Protein AF-A0AAE1QTS0-F1 (afdb_monomer)

Mean predicted aligned error: 7.07 Å

Radius of gyration: 14.18 Å; Cα contacts (8 Å, |Δi|>4): 225; chains: 1; bounding box: 48×28×29 Å

pLDDT: mean 82.12, std 15.07, range [32.97, 96.94]

Nearest PDB structures (foldseek):
  4pki-assembly1_G  TM=5.146E-01  e=2.906E-01  Homo sapiens
  7v6b-assembly1_A  TM=3.923E-01  e=9.656E-01  Drosophila melanogaster
  2fdc-assembly1_A  TM=3.275E-01  e=5.133E-01  [Bacillus] caldotenax
  7tjh-assembly1_B  TM=3.007E-01  e=1.817E+00  Saccharomyces cerevisiae
  6rqc-assembly1_B  TM=2.887E-01  e=4.993E+00  Saccharomyces cerevisiae S288C

InterPro domains:
  IPR032675 Leucine-rich repeat domain superfamily [G3DSA:3.80.10.10] (1-119)

Structure (mmCIF, N/CA/C/O backbone):
data_AF-A0AAE1QTS0-F1
#
_entry.id   AF-A0AAE1QTS0-F1
#
loop_
_atom_site.group_PDB
_atom_site.id
_atom_site.type_symbol
_atom_site.label_atom_id
_atom_site.label_alt_id
_atom_site.label_comp_id
_atom_site.label_asym_id
_atom_site.label_entity_id
_atom_site.label_seq_id
_a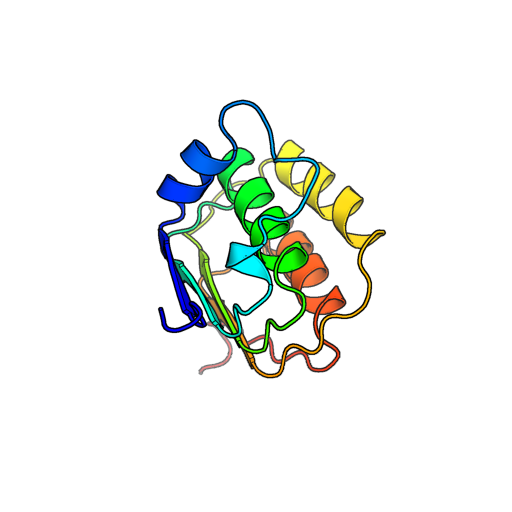tom_site.pdbx_PDB_ins_code
_atom_site.Cartn_x
_atom_site.Cartn_y
_atom_site.Cartn_z
_atom_site.occupancy
_atom_site.B_iso_or_equiv
_atom_site.auth_seq_id
_atom_site.auth_comp_id
_atom_site.auth_asym_id
_atom_site.auth_atom_id
_atom_site.pdbx_PDB_model_num
ATOM 1 N N . MET A 1 1 ? -25.549 -7.186 10.958 1.00 57.62 1 MET A N 1
ATOM 2 C CA . MET A 1 1 ? -24.390 -7.671 10.177 1.00 57.62 1 MET A CA 1
ATOM 3 C C . MET A 1 1 ? -23.122 -7.240 10.897 1.00 57.62 1 MET A C 1
ATOM 5 O O . MET A 1 1 ? -23.091 -6.092 11.332 1.00 57.62 1 MET A O 1
ATOM 9 N N . PRO A 1 2 ? -22.129 -8.119 11.101 1.00 68.81 2 PRO A N 1
ATOM 10 C CA . PRO A 1 2 ? -20.848 -7.713 11.675 1.00 68.81 2 PRO A CA 1
ATOM 11 C C . PRO A 1 2 ? -20.147 -6.710 10.746 1.00 68.81 2 PRO A C 1
ATOM 13 O O . PRO A 1 2 ? -20.243 -6.824 9.526 1.00 68.81 2 PRO A O 1
ATOM 16 N N . ALA A 1 3 ? -19.475 -5.712 11.322 1.00 81.69 3 ALA A N 1
ATOM 17 C CA . ALA A 1 3 ? -18.690 -4.755 10.548 1.00 81.69 3 ALA A CA 1
ATOM 18 C C . ALA A 1 3 ? -17.435 -5.440 9.987 1.00 81.69 3 ALA A C 1
ATOM 20 O O . ALA A 1 3 ? -16.733 -6.134 10.729 1.00 81.69 3 ALA A O 1
ATOM 21 N N . LEU A 1 4 ? -17.151 -5.226 8.700 1.00 88.38 4 LEU A N 1
ATOM 22 C CA . LEU A 1 4 ? -15.916 -5.679 8.063 1.00 88.38 4 LEU A CA 1
ATOM 23 C C . LEU A 1 4 ? -14.718 -4.985 8.730 1.00 88.38 4 LEU A C 1
ATOM 25 O O . LEU A 1 4 ? -14.736 -3.769 8.921 1.00 88.38 4 LEU A O 1
ATOM 29 N N . GLN A 1 5 ? -13.709 -5.764 9.124 1.00 93.88 5 GLN A N 1
ATOM 30 C CA . GLN A 1 5 ? -12.520 -5.266 9.836 1.00 93.88 5 GLN A CA 1
ATOM 31 C C . GLN A 1 5 ? -11.201 -5.606 9.139 1.00 93.88 5 GLN A C 1
ATOM 33 O O . GLN A 1 5 ? -10.195 -4.960 9.426 1.00 93.88 5 GLN A O 1
ATOM 38 N N . ALA A 1 6 ? -11.200 -6.590 8.246 1.00 95.00 6 ALA A N 1
ATOM 39 C CA . ALA A 1 6 ? -10.035 -6.998 7.479 1.00 95.00 6 ALA A CA 1
ATOM 40 C C . ALA A 1 6 ? -10.399 -7.006 5.996 1.00 95.00 6 ALA A C 1
ATOM 42 O O . ALA A 1 6 ? -11.519 -7.387 5.643 1.00 95.00 6 ALA A O 1
ATOM 43 N N . LEU A 1 7 ? -9.470 -6.551 5.163 1.00 94.50 7 LEU A N 1
ATOM 44 C CA . LEU A 1 7 ? -9.603 -6.540 3.718 1.00 94.50 7 LEU A CA 1
ATOM 45 C C . LEU A 1 7 ? -8.330 -7.123 3.106 1.00 94.50 7 LEU A C 1
ATOM 47 O O . LEU A 1 7 ? -7.252 -6.564 3.288 1.00 94.50 7 LEU A O 1
ATOM 51 N N . ASP A 1 8 ? -8.487 -8.227 2.384 1.00 95.69 8 ASP A N 1
ATOM 52 C CA . ASP A 1 8 ? -7.425 -8.883 1.627 1.00 95.69 8 ASP A CA 1
ATOM 53 C C . ASP A 1 8 ? -7.724 -8.720 0.135 1.00 95.69 8 ASP A C 1
ATOM 55 O O . ASP A 1 8 ? -8.814 -9.070 -0.327 1.00 95.69 8 ASP A O 1
ATOM 59 N N . LEU A 1 9 ? -6.777 -8.161 -0.615 1.00 94.75 9 LEU A N 1
ATOM 60 C CA . LEU A 1 9 ? -6.911 -7.894 -2.044 1.00 94.75 9 LEU A CA 1
ATOM 61 C C . LEU A 1 9 ? -5.655 -8.322 -2.797 1.00 94.75 9 LEU A C 1
ATOM 63 O O . LEU A 1 9 ? -4.550 -8.281 -2.268 1.00 94.75 9 LEU A O 1
ATOM 67 N N . CYS A 1 10 ? -5.833 -8.677 -4.066 1.00 94.75 10 CYS A N 1
ATOM 68 C CA . CYS A 1 10 ? -4.731 -8.809 -5.013 1.00 94.75 10 CYS A CA 1
ATOM 69 C C . CYS A 1 10 ? -4.520 -7.473 -5.741 1.00 94.75 10 CYS A C 1
ATOM 71 O O . CYS A 1 10 ? -5.502 -6.776 -6.007 1.00 94.75 10 CYS A O 1
ATOM 73 N N . GLY A 1 11 ? -3.278 -7.138 -6.098 1.00 90.81 11 GLY A N 1
ATOM 74 C CA . GLY A 1 11 ? -2.913 -5.930 -6.842 1.00 90.81 11 GLY A CA 1
ATOM 75 C C . GLY A 1 11 ? -3.769 -5.735 -8.086 1.00 90.81 11 GLY A C 1
ATOM 76 O O . GLY A 1 11 ? -4.427 -4.711 -8.221 1.00 90.81 11 GLY A O 1
ATOM 77 N N . SER A 1 12 ? -3.927 -6.785 -8.895 1.00 90.06 12 SER A N 1
ATOM 78 C CA . SER A 1 12 ? -4.804 -6.775 -10.079 1.00 90.06 12 SER A CA 1
ATOM 79 C C . SER A 1 12 ? -6.256 -6.340 -9.813 1.00 90.06 12 SER A C 1
ATOM 81 O O . SER A 1 12 ? -6.909 -5.824 -10.711 1.00 90.06 12 SER A O 1
ATOM 83 N N . VAL A 1 13 ? -6.786 -6.501 -8.592 1.00 91.94 13 VAL A N 1
ATOM 84 C CA . VAL A 1 13 ? -8.134 -6.017 -8.230 1.00 91.94 13 VAL A CA 1
ATOM 85 C C . VAL A 1 13 ? -8.164 -4.493 -8.108 1.00 91.94 13 VAL A C 1
ATOM 87 O O . VAL A 1 13 ? -9.184 -3.874 -8.405 1.00 91.94 13 VAL A O 1
ATOM 90 N N . LEU A 1 14 ? -7.056 -3.878 -7.691 1.00 90.25 14 LEU A N 1
ATOM 91 C CA . LEU A 1 14 ? -6.939 -2.430 -7.527 1.00 90.25 14 LEU A CA 1
ATOM 92 C C . LEU A 1 14 ? -7.097 -1.692 -8.856 1.00 90.25 14 LEU A C 1
ATOM 94 O O . LEU A 1 14 ? -7.729 -0.640 -8.871 1.00 90.25 14 LEU A O 1
ATOM 98 N N . GLU A 1 15 ? -6.609 -2.271 -9.955 1.00 86.31 15 GLU A N 1
ATOM 99 C CA . GLU A 1 15 ? -6.811 -1.741 -11.307 1.00 86.31 15 GLU A CA 1
ATOM 100 C C . GLU A 1 15 ? -8.307 -1.566 -11.609 1.00 86.31 15 GLU A C 1
ATOM 102 O O . GLU A 1 15 ? -8.755 -0.489 -11.997 1.00 86.31 15 GLU A O 1
ATOM 107 N N . TYR A 1 16 ? -9.121 -2.588 -11.328 1.00 84.25 16 TYR A N 1
ATOM 108 C CA . TYR A 1 16 ? -10.570 -2.519 -11.535 1.00 84.25 16 TYR A CA 1
ATOM 109 C C . TYR A 1 16 ? -11.274 -1.559 -10.573 1.00 84.25 16 TYR A C 1
ATOM 111 O O . TYR A 1 16 ? -12.296 -0.979 -10.933 1.00 84.25 16 TYR A O 1
ATOM 119 N N . LEU A 1 17 ? -10.757 -1.383 -9.353 1.00 81.38 17 LEU A N 1
ATOM 120 C CA . LEU A 1 17 ? -11.322 -0.433 -8.387 1.00 81.38 17 LEU A CA 1
ATOM 121 C C . LEU A 1 17 ? -11.107 1.021 -8.808 1.00 81.38 17 LEU A C 1
ATOM 123 O O . LEU A 1 17 ? -11.892 1.885 -8.419 1.00 81.38 17 LEU A O 1
ATOM 127 N N . THR A 1 18 ? -10.050 1.293 -9.572 1.00 80.50 18 THR A N 1
ATOM 128 C CA . THR A 1 18 ? -9.721 2.633 -10.061 1.00 80.50 18 THR A CA 1
ATOM 129 C C . THR A 1 18 ? -10.148 2.868 -11.508 1.00 80.50 18 THR A C 1
ATOM 131 O O . THR A 1 18 ? -10.087 4.008 -11.977 1.00 80.50 18 THR A O 1
ATOM 134 N N . MET A 1 19 ? -10.667 1.847 -12.203 1.00 79.56 19 MET A N 1
ATOM 135 C CA . MET A 1 19 ? -11.298 2.004 -13.514 1.00 79.56 19 MET A CA 1
ATOM 136 C C . MET A 1 19 ? -12.467 2.996 -13.444 1.00 79.56 19 MET A C 1
ATOM 138 O O . MET A 1 19 ? -13.467 2.777 -12.764 1.00 79.56 19 MET A O 1
ATOM 142 N N . GLY A 1 20 ? -12.349 4.098 -14.188 1.00 72.62 20 GLY A N 1
ATOM 143 C CA . GLY A 1 20 ? -13.315 5.204 -14.150 1.00 72.62 20 GLY A CA 1
ATOM 144 C C . GLY A 1 20 ? -13.018 6.271 -13.088 1.00 72.62 20 GLY A C 1
ATOM 145 O O . GLY A 1 20 ? -13.777 7.232 -12.969 1.00 72.62 20 GLY A O 1
ATOM 146 N N . GLY A 1 21 ? -11.896 6.146 -12.377 1.00 75.75 21 GLY A N 1
ATOM 147 C CA . GLY A 1 21 ? -11.419 7.083 -11.368 1.00 75.75 21 GLY A CA 1
ATOM 148 C C . GLY A 1 21 ? -11.699 6.629 -9.937 1.00 75.75 21 GLY A C 1
ATOM 149 O O . GLY A 1 21 ? -12.595 5.837 -9.655 1.00 75.75 21 GLY A O 1
ATOM 150 N N . VAL A 1 22 ? -10.918 7.171 -9.006 1.00 74.81 22 VAL A N 1
ATOM 151 C CA . VAL A 1 22 ? -11.080 6.923 -7.572 1.00 74.81 22 VAL A CA 1
ATOM 152 C C . VAL A 1 22 ? -12.299 7.699 -7.037 1.00 74.81 22 VAL A C 1
ATOM 154 O O . VAL A 1 22 ? -12.434 8.890 -7.337 1.00 74.81 22 VAL A O 1
ATOM 157 N N . PRO A 1 23 ? -13.182 7.090 -6.219 1.00 74.94 23 PRO A N 1
ATOM 158 C CA . PRO A 1 23 ? -14.322 7.799 -5.643 1.00 74.94 23 PRO A CA 1
ATOM 159 C C . PRO A 1 23 ? -13.896 8.997 -4.780 1.00 74.94 23 PRO A C 1
ATOM 161 O O . PRO A 1 23 ? -13.019 8.878 -3.928 1.00 74.94 23 PRO A O 1
ATOM 164 N N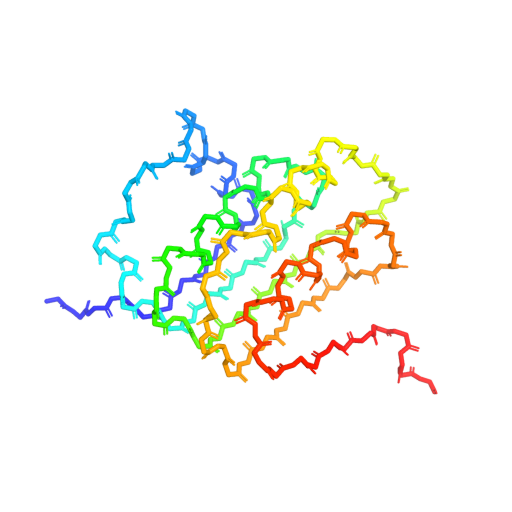 . GLN A 1 24 ? -14.578 10.141 -4.925 1.00 71.94 24 GLN A N 1
ATOM 165 C CA . GLN A 1 24 ? -14.275 11.352 -4.139 1.00 71.94 24 GLN A CA 1
ATOM 166 C C . GLN A 1 24 ? -14.601 11.230 -2.641 1.00 71.94 24 GLN A C 1
ATOM 168 O O . GLN A 1 24 ? -14.107 12.015 -1.836 1.00 71.94 24 GLN A O 1
ATOM 173 N N . SER A 1 25 ? -15.444 10.269 -2.256 1.00 71.81 25 SER A N 1
ATOM 174 C CA . SER A 1 25 ? -15.797 10.014 -0.857 1.00 71.81 25 SER A CA 1
ATOM 175 C C . SER A 1 25 ? -15.446 8.581 -0.473 1.00 71.81 25 SER A C 1
ATOM 1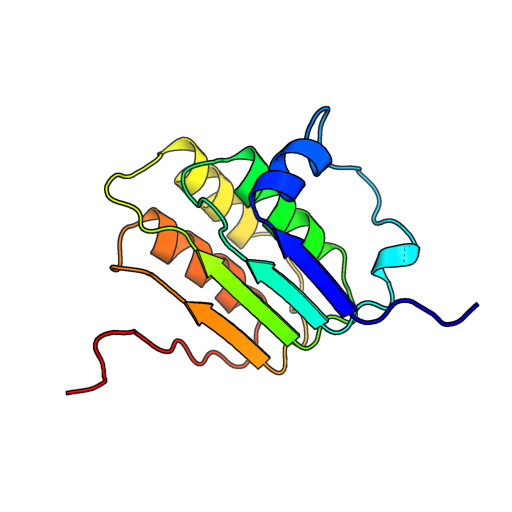77 O O . SER A 1 25 ? -15.614 7.663 -1.277 1.00 71.81 25 SER A O 1
ATOM 179 N N . SER A 1 26 ? -14.942 8.392 0.750 1.00 71.00 26 SER A N 1
ATOM 180 C CA . SER A 1 26 ? -14.633 7.060 1.280 1.00 71.00 26 SER A CA 1
ATOM 181 C C . SER A 1 26 ? -15.936 6.295 1.569 1.00 71.00 26 SER A C 1
ATOM 183 O O . SER A 1 26 ? -16.787 6.803 2.312 1.00 71.00 26 SER A O 1
ATOM 185 N N . PRO A 1 27 ? -16.124 5.083 1.011 1.00 78.12 27 PRO A N 1
ATOM 186 C CA . PRO A 1 27 ? -17.264 4.237 1.313 1.00 78.12 27 PRO A CA 1
ATOM 187 C C . PRO A 1 27 ? -17.377 3.983 2.813 1.00 78.12 27 PRO A C 1
ATOM 189 O O . PRO A 1 27 ? -16.404 3.631 3.481 1.00 78.12 27 PRO A O 1
ATOM 192 N N . THR A 1 28 ? -18.597 4.042 3.350 1.00 78.75 28 THR A N 1
ATOM 193 C CA . THR A 1 28 ? -18.849 3.777 4.777 1.00 78.75 28 THR A CA 1
ATOM 194 C C . THR A 1 28 ? -18.334 2.397 5.214 1.00 78.75 28 THR A C 1
ATOM 196 O O . THR A 1 28 ? -17.944 2.221 6.369 1.00 78.75 28 THR A O 1
ATOM 199 N N . ALA A 1 29 ? -18.259 1.436 4.286 1.00 79.88 29 ALA A N 1
ATOM 200 C CA . ALA A 1 29 ? -17.699 0.105 4.509 1.00 79.88 29 ALA A CA 1
ATOM 201 C C . ALA A 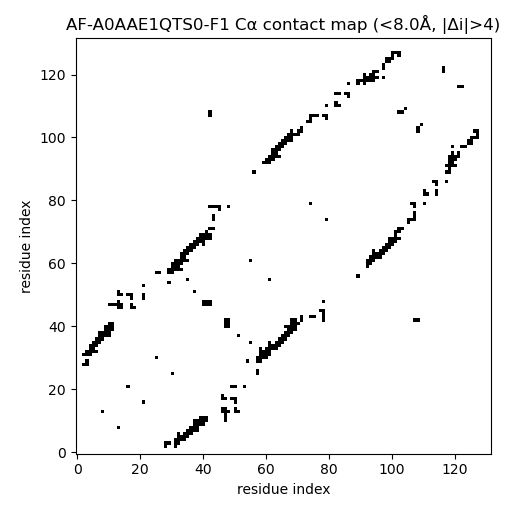1 29 ? -16.214 0.111 4.931 1.00 79.88 29 ALA A C 1
ATOM 203 O O . ALA A 1 29 ? -15.810 -0.759 5.699 1.00 79.88 29 ALA A O 1
ATOM 204 N N . LEU A 1 30 ? -15.420 1.101 4.501 1.00 87.38 30 LEU A N 1
ATOM 205 C CA . LEU A 1 30 ? -13.984 1.187 4.808 1.00 87.38 30 LEU A CA 1
ATOM 206 C C . LEU A 1 30 ? -13.694 1.770 6.203 1.00 87.38 30 LEU A C 1
ATOM 208 O O . LEU A 1 30 ? -12.613 1.587 6.759 1.00 87.38 30 LEU A O 1
ATOM 212 N N . THR A 1 31 ? -14.680 2.415 6.832 1.00 88.00 31 THR A N 1
ATOM 213 C CA . THR A 1 31 ? -14.504 3.139 8.108 1.00 88.00 31 THR A CA 1
ATOM 214 C C . THR A 1 31 ? -14.150 2.256 9.309 1.00 88.00 31 THR A C 1
ATOM 216 O O . THR A 1 31 ? -13.702 2.765 10.339 1.00 88.00 31 THR A O 1
ATOM 219 N N . ASN A 1 32 ? -14.368 0.942 9.206 1.00 91.00 32 ASN A N 1
ATOM 220 C CA . ASN A 1 32 ? -14.103 -0.026 10.272 1.00 91.00 32 ASN A CA 1
ATOM 221 C C . ASN A 1 32 ? -12.936 -0.971 9.975 1.00 91.00 32 ASN A C 1
ATOM 223 O O . ASN A 1 32 ? -12.603 -1.785 10.839 1.00 91.00 32 ASN A O 1
ATOM 227 N N . ILE A 1 33 ? -12.302 -0.837 8.807 1.00 94.00 33 ILE A N 1
ATOM 228 C CA . ILE A 1 33 ? -11.136 -1.633 8.436 1.00 94.00 33 ILE A CA 1
ATOM 229 C C . ILE A 1 33 ? -9.972 -1.289 9.364 1.00 94.00 33 ILE A C 1
ATOM 231 O O . ILE A 1 33 ? -9.618 -0.125 9.552 1.00 94.00 33 ILE A O 1
ATOM 235 N N . LYS A 1 34 ? -9.403 -2.335 9.961 1.00 94.44 34 LYS A N 1
ATOM 236 C CA . LYS A 1 34 ? -8.236 -2.297 10.846 1.00 94.44 34 LYS A CA 1
ATOM 237 C C . LYS A 1 34 ? -7.029 -2.987 10.228 1.00 94.44 34 LYS A C 1
ATOM 239 O O . LYS A 1 34 ? -5.912 -2.612 10.570 1.00 94.44 34 LYS A O 1
ATOM 244 N N . SER A 1 35 ? -7.252 -3.957 9.344 1.00 95.62 35 SER A N 1
ATOM 245 C CA . SER A 1 35 ? -6.198 -4.682 8.640 1.00 95.62 35 SER A CA 1
ATOM 246 C C . SER A 1 35 ? -6.434 -4.629 7.136 1.00 95.62 35 SER A C 1
ATOM 248 O O . SER A 1 35 ? -7.538 -4.923 6.674 1.00 95.62 35 SER A O 1
ATOM 250 N N . LEU A 1 36 ? -5.410 -4.208 6.398 1.00 95.81 36 LEU A N 1
ATOM 251 C CA . LEU A 1 36 ? -5.383 -4.185 4.942 1.00 95.81 36 LEU A CA 1
ATOM 252 C C . LEU A 1 36 ? -4.176 -4.987 4.467 1.00 95.81 36 LEU A C 1
ATOM 254 O O . LEU A 1 36 ? -3.041 -4.700 4.855 1.00 95.81 36 LEU A O 1
ATOM 258 N N . ASN A 1 37 ? -4.437 -5.958 3.605 1.00 96.94 37 ASN A N 1
ATOM 259 C CA . ASN A 1 37 ? -3.430 -6.767 2.949 1.00 96.94 37 ASN A CA 1
ATOM 260 C C . ASN A 1 37 ? -3.597 -6.656 1.434 1.00 96.94 37 ASN A C 1
ATOM 262 O O . ASN A 1 37 ? -4.697 -6.851 0.911 1.00 96.94 37 ASN A O 1
ATOM 266 N N . ILE A 1 38 ? -2.510 -6.336 0.742 1.00 96.69 38 ILE A N 1
ATOM 267 C CA . ILE A 1 38 ? -2.460 -6.259 -0.714 1.00 96.69 38 ILE A CA 1
ATOM 268 C C . ILE A 1 38 ? -1.334 -7.179 -1.187 1.00 96.69 38 ILE A C 1
ATOM 270 O O . ILE A 1 38 ? -0.163 -6.900 -0.936 1.00 96.69 38 ILE A O 1
ATOM 274 N N . SER A 1 39 ? -1.689 -8.266 -1.868 1.00 95.50 39 SER A N 1
ATOM 275 C CA . SER A 1 39 ? -0.736 -9.223 -2.439 1.00 95.50 39 SER A CA 1
ATOM 276 C C . SER A 1 39 ? -0.478 -8.954 -3.920 1.00 95.50 39 SER A C 1
ATOM 278 O O . SER A 1 39 ? -1.408 -8.562 -4.625 1.00 95.50 39 SER A O 1
ATOM 280 N N . SER A 1 40 ? 0.723 -9.258 -4.416 1.00 93.44 40 SER A N 1
ATOM 281 C CA . SER A 1 40 ? 1.075 -9.166 -5.848 1.00 93.44 40 SER A CA 1
ATOM 282 C C . SER A 1 40 ? 0.744 -7.798 -6.456 1.00 93.44 40 SER A C 1
ATOM 284 O O . SER A 1 40 ? 0.052 -7.698 -7.468 1.00 93.44 40 SER A O 1
ATOM 286 N N . MET A 1 41 ? 1.150 -6.732 -5.766 1.00 94.06 41 MET A N 1
ATOM 287 C CA . MET A 1 41 ? 0.936 -5.358 -6.205 1.00 94.06 41 MET A CA 1
ATOM 288 C C . MET A 1 41 ? 2.028 -4.925 -7.180 1.00 94.06 41 MET A C 1
ATOM 290 O O . MET A 1 41 ? 3.211 -4.924 -6.837 1.00 94.06 41 MET A O 1
ATOM 294 N N . SER A 1 42 ? 1.655 -4.464 -8.369 1.00 93.25 42 SER A N 1
ATOM 295 C CA . SER A 1 42 ? 2.623 -3.930 -9.319 1.00 93.25 42 SER A CA 1
ATOM 296 C C . SER A 1 42 ? 2.845 -2.439 -9.100 1.00 93.25 42 SER A C 1
ATOM 298 O O . SER A 1 42 ? 2.013 -1.609 -9.461 1.00 93.25 42 SER A O 1
ATOM 300 N N . LEU A 1 43 ? 4.025 -2.058 -8.601 1.00 92.69 43 LEU A N 1
ATOM 301 C CA . LEU A 1 43 ? 4.403 -0.640 -8.551 1.00 92.69 43 LEU A CA 1
ATOM 302 C C . LEU A 1 43 ? 4.544 -0.022 -9.951 1.00 92.69 43 LEU A C 1
ATOM 304 O O . LEU A 1 43 ? 4.491 1.192 -10.081 1.00 92.69 43 LEU A O 1
ATOM 308 N N . ARG A 1 44 ? 4.682 -0.830 -11.009 1.00 92.12 44 ARG A N 1
ATOM 309 C CA . ARG A 1 44 ? 4.712 -0.337 -12.398 1.00 92.12 44 ARG A CA 1
ATOM 310 C C . ARG A 1 44 ? 3.340 0.106 -12.907 1.00 92.12 44 ARG A C 1
ATOM 312 O O . ARG A 1 44 ? 3.272 0.791 -13.924 1.00 92.12 44 ARG A O 1
ATOM 319 N N . ASN A 1 45 ? 2.271 -0.311 -12.236 1.00 92.12 45 ASN A N 1
ATOM 320 C CA . ASN A 1 45 ? 0.898 -0.057 -12.633 1.00 92.12 45 ASN A CA 1
ATOM 321 C C . ASN A 1 45 ? 0.342 1.117 -11.814 1.00 92.12 45 ASN A C 1
ATOM 323 O O . ASN A 1 45 ? 0.162 1.022 -10.599 1.00 92.12 45 ASN A O 1
ATOM 327 N N . ILE A 1 46 ? 0.090 2.251 -12.472 1.00 91.62 46 ILE A N 1
ATOM 328 C CA . ILE A 1 46 ? -0.369 3.464 -11.787 1.00 91.62 46 ILE A CA 1
ATOM 329 C C . ILE A 1 46 ? -1.785 3.295 -11.224 1.00 91.62 46 ILE A C 1
ATOM 331 O O . ILE A 1 46 ? -2.100 3.840 -10.163 1.00 91.62 46 ILE A O 1
ATOM 335 N N . GLU A 1 47 ? -2.632 2.512 -11.882 1.00 91.81 47 GLU A N 1
ATOM 336 C CA . GLU A 1 47 ? -3.980 2.179 -11.437 1.00 91.81 47 GLU A CA 1
ATOM 337 C C . GLU A 1 47 ? -3.943 1.350 -10.144 1.00 91.81 47 GLU A C 1
ATOM 339 O O . GLU A 1 47 ? -4.698 1.628 -9.208 1.00 91.81 47 GLU A O 1
ATOM 344 N N . GLU A 1 48 ? -3.005 0.405 -10.032 1.00 93.75 48 GLU A N 1
ATOM 345 C CA . GLU A 1 48 ? -2.795 -0.354 -8.794 1.00 93.75 48 GLU A CA 1
ATOM 346 C C . GLU A 1 48 ? -2.234 0.522 -7.673 1.00 93.75 48 GLU A C 1
ATOM 348 O O . GLU A 1 48 ? -2.745 0.509 -6.550 1.00 93.75 48 GLU A O 1
ATOM 353 N N . VAL A 1 49 ? -1.216 1.336 -7.973 1.00 93.31 49 VAL A N 1
ATOM 354 C CA . VAL A 1 49 ? -0.601 2.246 -6.995 1.00 93.31 49 VAL A CA 1
ATOM 355 C C . VAL A 1 49 ? -1.611 3.255 -6.461 1.00 93.31 49 VAL A C 1
ATOM 357 O O . VAL A 1 49 ? -1.720 3.445 -5.248 1.00 93.31 49 VAL A O 1
ATOM 360 N N . SER A 1 50 ? -2.386 3.880 -7.342 1.00 91.94 50 SER A N 1
ATOM 361 C CA . SER A 1 50 ? -3.429 4.827 -6.945 1.00 91.94 50 SER A CA 1
ATOM 362 C C . SER A 1 50 ? -4.551 4.154 -6.151 1.00 91.94 50 SER A C 1
ATOM 364 O O . SER A 1 50 ? -5.017 4.728 -5.163 1.00 91.94 50 SER A O 1
ATOM 366 N N . GLY A 1 51 ? -4.926 2.920 -6.500 1.00 92.62 51 GLY A N 1
ATOM 367 C CA . GLY A 1 51 ? -5.900 2.127 -5.751 1.00 92.62 51 GLY A CA 1
ATOM 368 C C . GLY A 1 51 ? -5.427 1.796 -4.336 1.00 92.62 51 GLY A C 1
ATOM 369 O O . GLY A 1 51 ? -6.181 1.964 -3.375 1.00 92.62 51 GLY A O 1
ATOM 370 N N . ALA A 1 52 ? -4.160 1.408 -4.178 1.00 93.56 52 ALA A N 1
ATOM 371 C CA . ALA A 1 52 ? -3.570 1.155 -2.866 1.00 93.56 52 ALA A CA 1
ATOM 372 C C . ALA A 1 52 ? -3.538 2.428 -2.009 1.00 93.56 52 ALA A C 1
ATOM 374 O O . ALA A 1 52 ? -4.007 2.414 -0.870 1.00 93.56 52 ALA A O 1
ATOM 375 N N . VAL A 1 53 ? -3.047 3.545 -2.565 1.00 91.81 53 VAL A N 1
ATOM 376 C CA . VAL A 1 53 ? -3.033 4.850 -1.881 1.00 91.81 53 VAL A CA 1
ATOM 377 C C . VAL A 1 53 ? -4.438 5.231 -1.422 1.00 91.81 53 VAL A C 1
ATOM 379 O O . VAL A 1 53 ? -4.628 5.619 -0.266 1.00 91.81 53 VAL A O 1
ATOM 382 N N . TYR A 1 54 ? -5.435 5.079 -2.294 1.00 90.50 54 TYR A N 1
ATOM 383 C CA . TYR A 1 54 ? -6.824 5.362 -1.960 1.00 90.50 54 TYR A CA 1
ATOM 384 C C . TYR A 1 54 ? -7.332 4.511 -0.795 1.00 90.50 54 TYR A C 1
ATOM 386 O O . TYR A 1 54 ? -7.895 5.056 0.154 1.00 90.50 54 TYR A O 1
ATOM 394 N N . LEU A 1 55 ? -7.134 3.192 -0.831 1.00 91.56 55 LEU A N 1
ATOM 395 C CA . LEU A 1 55 ? -7.616 2.304 0.227 1.00 91.56 55 LEU A CA 1
ATOM 396 C C . LEU A 1 55 ? -6.960 2.615 1.568 1.00 91.56 55 LEU A C 1
ATOM 398 O O . LEU A 1 55 ? -7.657 2.744 2.575 1.00 91.56 55 LEU A O 1
ATOM 402 N N . ILE A 1 56 ? -5.638 2.784 1.575 1.00 91.12 56 ILE A N 1
ATOM 403 C CA . ILE A 1 56 ? -4.873 3.093 2.784 1.00 91.12 56 ILE A CA 1
ATOM 404 C C . ILE A 1 56 ? -5.393 4.388 3.419 1.00 91.12 56 ILE A C 1
ATOM 406 O O . ILE A 1 56 ? -5.665 4.433 4.618 1.00 91.12 56 ILE A O 1
ATOM 410 N N . THR A 1 57 ? -5.588 5.429 2.611 1.00 88.50 57 THR A N 1
ATOM 411 C CA . THR A 1 57 ? -6.018 6.754 3.085 1.00 88.50 57 THR A CA 1
ATOM 412 C C . THR A 1 57 ? -7.510 6.817 3.417 1.00 88.50 57 THR A C 1
ATOM 414 O O . THR A 1 57 ? -7.931 7.624 4.245 1.00 88.50 57 THR A O 1
ATOM 417 N N . SER A 1 58 ? -8.312 5.917 2.847 1.00 88.00 58 SER A N 1
ATOM 418 C CA . SER A 1 58 ? -9.755 5.814 3.088 1.00 88.00 58 SER A CA 1
ATOM 419 C C . SER A 1 58 ? -10.130 4.986 4.319 1.00 88.00 58 SER A C 1
ATOM 421 O O . SER A 1 58 ? -11.309 4.963 4.686 1.00 88.00 58 SER A O 1
ATOM 423 N N . CYS A 1 59 ? -9.161 4.332 4.971 1.00 90.31 59 CYS A N 1
ATOM 424 C CA . CYS A 1 59 ? -9.353 3.498 6.160 1.00 90.31 59 CYS A CA 1
ATOM 425 C C . CYS A 1 59 ? -8.864 4.217 7.439 1.00 90.31 59 CYS A C 1
ATOM 427 O O . CYS A 1 59 ? -7.764 3.956 7.925 1.00 90.31 59 CYS A O 1
ATOM 429 N N . PRO A 1 60 ? -9.670 5.093 8.071 1.00 88.12 60 PRO A N 1
ATOM 430 C CA . PRO A 1 60 ? -9.222 5.918 9.202 1.00 88.12 60 PRO A CA 1
ATOM 431 C C . PRO A 1 60 ? -8.886 5.130 10.480 1.00 88.12 60 PRO A C 1
ATOM 433 O O . PRO A 1 60 ? -8.263 5.669 11.393 1.00 88.12 60 PRO A O 1
ATOM 436 N N . LYS A 1 61 ? -9.326 3.870 10.583 1.00 91.06 61 LYS A N 1
ATOM 437 C CA . LYS A 1 61 ? -9.045 2.976 11.719 1.00 91.06 61 LYS A CA 1
ATOM 438 C C . LYS A 1 61 ? -7.973 1.934 11.402 1.00 91.06 61 LYS A C 1
ATOM 440 O O . LYS A 1 61 ? -7.805 1.009 12.199 1.00 91.06 61 LYS A O 1
ATOM 445 N N . LEU A 1 62 ? -7.275 2.077 10.273 1.00 92.12 62 LEU A N 1
ATOM 446 C CA . LEU A 1 62 ? -6.242 1.144 9.850 1.00 92.12 62 LEU A CA 1
ATOM 447 C C . LEU A 1 62 ? -5.120 1.093 10.893 1.00 92.12 62 LEU A C 1
ATOM 449 O O . LEU A 1 62 ? -4.603 2.121 11.331 1.00 92.12 62 LEU A O 1
ATOM 453 N N . GLN A 1 63 ? -4.779 -0.120 11.310 1.00 92.50 63 GLN A N 1
ATOM 454 C CA . GLN A 1 63 ? -3.737 -0.414 12.295 1.00 92.50 63 GLN A CA 1
ATOM 455 C C . GLN A 1 63 ? -2.659 -1.312 11.697 1.00 92.50 63 GLN A C 1
ATOM 457 O O . GLN A 1 63 ? -1.503 -1.231 12.104 1.00 92.50 63 GLN A O 1
ATOM 462 N N . GLU A 1 64 ? -3.031 -2.157 10.742 1.00 94.12 64 GLU A N 1
ATOM 463 C CA . GLU A 1 64 ? -2.164 -3.164 10.152 1.00 94.12 64 GLU A CA 1
ATOM 464 C C . GLU A 1 64 ? -2.188 -3.019 8.638 1.00 94.12 64 GLU A C 1
ATOM 466 O O . GLU A 1 64 ? -3.253 -3.058 8.023 1.00 94.12 64 GLU A O 1
ATOM 471 N N . LEU A 1 65 ? -1.008 -2.840 8.056 1.00 94.25 65 LEU A N 1
ATOM 472 C CA . LEU A 1 65 ? -0.814 -2.739 6.620 1.00 94.25 65 LEU A CA 1
ATOM 473 C C . LEU A 1 65 ? 0.212 -3.779 6.181 1.00 94.25 65 LEU A C 1
ATOM 475 O O . LEU A 1 65 ? 1.339 -3.771 6.675 1.00 94.25 65 LEU A O 1
ATOM 479 N N . THR A 1 66 ? -0.182 -4.648 5.257 1.00 95.06 66 THR A N 1
ATOM 480 C CA . THR A 1 66 ? 0.707 -5.595 4.579 1.00 95.06 66 THR A CA 1
ATOM 481 C C . THR A 1 66 ? 0.629 -5.363 3.079 1.00 95.06 66 THR A C 1
ATOM 483 O O . THR A 1 66 ? -0.466 -5.321 2.523 1.00 95.06 66 THR A O 1
ATOM 486 N N . ILE A 1 67 ? 1.777 -5.170 2.435 1.00 93.88 67 ILE A N 1
ATOM 487 C CA . ILE A 1 67 ? 1.881 -4.993 0.987 1.00 93.88 67 ILE A CA 1
ATOM 488 C C . ILE A 1 67 ? 3.013 -5.874 0.472 1.00 93.88 67 ILE A C 1
ATOM 490 O O . ILE A 1 67 ? 4.163 -5.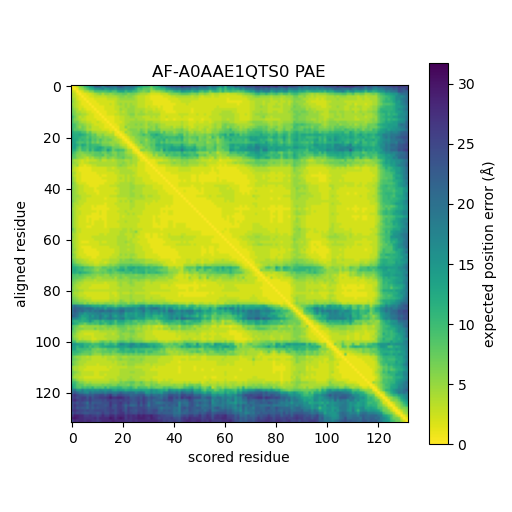727 0.885 1.00 93.88 67 ILE A O 1
ATOM 494 N N . GLU A 1 68 ? 2.679 -6.779 -0.433 1.00 93.31 68 GLU A N 1
ATOM 495 C CA . GLU A 1 68 ? 3.639 -7.578 -1.183 1.00 93.31 68 GLU A CA 1
ATOM 496 C C . GLU A 1 68 ? 3.675 -7.058 -2.616 1.00 93.31 68 GLU A C 1
ATOM 498 O O . GLU A 1 68 ? 2.685 -7.151 -3.346 1.00 93.31 68 GLU A O 1
ATOM 503 N N . CYS A 1 69 ? 4.807 -6.467 -2.994 1.00 90.31 69 CYS A N 1
ATOM 504 C CA . CYS A 1 69 ? 5.002 -5.923 -4.329 1.00 90.31 69 CYS A CA 1
ATOM 505 C C . CYS A 1 69 ? 5.579 -6.979 -5.277 1.00 90.31 69 CYS A C 1
ATOM 507 O O . CYS A 1 69 ? 6.390 -7.812 -4.879 1.00 90.31 69 CYS A O 1
ATOM 509 N N . ASP A 1 70 ? 5.218 -6.905 -6.553 1.00 89.56 70 ASP A N 1
ATOM 510 C CA . ASP A 1 70 ? 5.922 -7.650 -7.591 1.00 89.56 70 ASP A CA 1
ATOM 511 C C . ASP A 1 70 ? 7.331 -7.067 -7.806 1.00 89.56 70 ASP A C 1
ATOM 513 O O . ASP A 1 70 ? 7.517 -5.848 -7.692 1.00 89.56 70 ASP A O 1
ATOM 517 N N . PRO A 1 71 ? 8.324 -7.893 -8.185 1.00 82.88 71 PRO A N 1
ATOM 518 C CA . PRO A 1 71 ? 9.659 -7.412 -8.508 1.00 82.88 71 PRO A CA 1
ATOM 519 C C . PRO A 1 71 ? 9.634 -6.369 -9.626 1.00 82.88 71 PRO A C 1
ATOM 521 O O . PRO A 1 71 ? 8.960 -6.539 -10.649 1.00 82.88 71 PRO A O 1
ATOM 524 N N . VAL A 1 72 ? 10.436 -5.320 -9.463 1.00 81.44 72 VAL A N 1
ATOM 525 C CA . VAL A 1 72 ? 10.564 -4.250 -10.449 1.00 81.44 72 VAL A CA 1
ATOM 526 C C . VAL A 1 72 ? 11.992 -4.177 -10.982 1.00 81.44 72 VAL A C 1
ATOM 528 O O . VAL A 1 72 ? 12.955 -4.247 -10.227 1.00 81.44 72 VAL A O 1
ATOM 531 N N . ASP A 1 73 ? 12.127 -4.014 -12.297 1.00 81.88 73 ASP A N 1
ATOM 532 C CA . ASP A 1 73 ? 13.401 -3.952 -13.023 1.00 81.88 73 ASP A CA 1
ATOM 533 C C . ASP A 1 73 ? 13.655 -2.603 -13.721 1.00 81.88 73 ASP A C 1
ATOM 535 O O . ASP A 1 73 ? 14.763 -2.350 -14.194 1.00 81.88 73 ASP A O 1
ATOM 539 N N . HIS A 1 74 ? 12.658 -1.715 -13.773 1.00 84.12 74 HIS A N 1
ATOM 540 C CA . HIS A 1 74 ? 12.772 -0.386 -14.373 1.00 84.12 74 HIS A CA 1
ATOM 541 C C . HIS A 1 74 ? 11.867 0.644 -13.687 1.00 84.12 74 HIS A C 1
ATOM 543 O O . HIS A 1 74 ? 10.897 0.314 -13.007 1.00 84.12 74 HIS A O 1
ATOM 549 N N . ILE A 1 75 ? 12.192 1.921 -13.877 1.00 87.88 75 ILE A N 1
ATOM 550 C CA . ILE A 1 75 ? 11.461 3.044 -13.284 1.00 87.88 75 ILE A CA 1
ATOM 551 C C . ILE A 1 75 ? 10.293 3.437 -14.193 1.00 87.88 75 ILE A C 1
ATOM 553 O O . ILE A 1 75 ? 10.463 3.585 -15.404 1.00 87.88 75 ILE A O 1
ATOM 557 N N . VAL A 1 76 ? 9.122 3.660 -13.594 1.00 90.56 76 VAL A N 1
ATOM 558 C CA . VAL A 1 76 ? 7.943 4.222 -14.265 1.00 90.56 76 VAL A CA 1
ATOM 559 C C . VAL A 1 76 ? 7.721 5.642 -13.746 1.00 90.56 76 VAL A C 1
ATOM 561 O O . VAL A 1 76 ? 7.155 5.855 -12.676 1.00 90.56 76 VAL A O 1
ATOM 564 N N . GLU A 1 77 ? 8.190 6.628 -14.511 1.00 93.00 77 GLU A N 1
ATOM 565 C CA . GLU A 1 77 ? 8.204 8.042 -14.105 1.00 93.00 77 GLU A CA 1
ATOM 566 C C . GLU A 1 77 ? 6.826 8.591 -13.662 1.00 93.00 77 GLU A C 1
ATOM 568 O O . GLU A 1 77 ? 6.765 9.264 -12.630 1.00 93.00 77 GLU A O 1
ATOM 573 N N . PRO A 1 78 ? 5.694 8.271 -14.330 1.00 93.38 78 PRO A N 1
ATOM 574 C CA . PRO A 1 78 ? 4.372 8.690 -13.852 1.00 93.38 78 PRO A CA 1
ATOM 575 C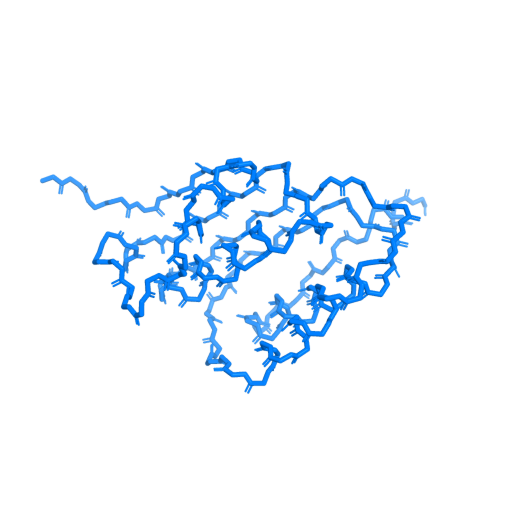 C . PRO A 1 78 ? 4.045 8.245 -12.418 1.00 93.38 78 PRO A C 1
ATOM 577 O O . PRO A 1 78 ? 3.413 8.992 -11.671 1.00 93.38 78 PRO A O 1
ATOM 580 N N . VAL A 1 79 ? 4.502 7.059 -12.004 1.00 93.25 79 VAL A N 1
ATOM 581 C CA . VAL A 1 79 ? 4.281 6.540 -10.645 1.00 93.25 79 VAL A CA 1
ATOM 582 C C . VAL A 1 79 ? 5.114 7.310 -9.627 1.00 93.25 79 VAL A C 1
ATOM 584 O O . VAL A 1 79 ? 4.603 7.696 -8.576 1.00 93.25 79 VAL A O 1
ATOM 587 N N . VAL A 1 80 ? 6.375 7.598 -9.955 1.00 93.19 80 VAL A N 1
ATOM 588 C CA . VAL A 1 80 ? 7.265 8.418 -9.119 1.00 93.19 80 VAL A CA 1
ATOM 589 C C . VAL A 1 80 ? 6.646 9.797 -8.873 1.00 93.19 80 VAL A C 1
ATOM 591 O O . VAL A 1 80 ? 6.548 10.250 -7.730 1.00 93.19 80 VAL A O 1
ATOM 594 N N . GLN A 1 81 ? 6.178 10.455 -9.937 1.00 94.06 81 GLN A N 1
ATOM 595 C CA . GLN A 1 81 ? 5.541 11.771 -9.852 1.00 94.06 81 GLN A CA 1
ATOM 596 C C . GLN A 1 81 ? 4.251 11.734 -9.031 1.00 94.06 81 GLN A C 1
ATOM 598 O O . GLN A 1 81 ? 4.034 12.606 -8.184 1.00 94.06 81 GLN A O 1
ATOM 603 N N . PHE A 1 82 ? 3.424 10.707 -9.235 1.00 92.38 82 PHE A N 1
ATOM 604 C CA . PHE A 1 82 ? 2.208 10.504 -8.460 1.00 92.38 82 PHE A CA 1
ATOM 605 C C . PHE A 1 82 ? 2.510 10.377 -6.962 1.00 92.38 82 PHE A C 1
ATOM 607 O O . PHE A 1 82 ? 1.966 11.141 -6.168 1.00 92.38 82 PHE A O 1
ATOM 614 N N . LEU A 1 83 ? 3.418 9.481 -6.564 1.00 91.38 83 LEU A N 1
ATOM 615 C CA . LEU A 1 83 ? 3.751 9.239 -5.155 1.00 91.38 83 LEU A CA 1
ATOM 616 C C . LEU A 1 83 ? 4.318 10.481 -4.458 1.00 91.38 83 LEU A C 1
ATOM 618 O O . LEU A 1 83 ? 3.948 10.781 -3.318 1.00 91.38 83 LEU A O 1
ATOM 622 N N . ARG A 1 84 ? 5.139 11.265 -5.163 1.00 90.81 84 ARG A N 1
ATOM 623 C CA . ARG A 1 84 ? 5.634 12.558 -4.668 1.00 90.81 84 ARG A CA 1
ATOM 624 C C . ARG A 1 84 ? 4.497 13.529 -4.379 1.00 90.81 84 ARG A C 1
ATOM 626 O O . ARG A 1 84 ? 4.479 14.128 -3.305 1.00 90.81 84 ARG A O 1
ATOM 633 N N . ALA A 1 85 ? 3.517 13.643 -5.273 1.00 89.50 85 ALA A N 1
ATOM 634 C CA . ALA A 1 85 ? 2.347 14.488 -5.039 1.00 89.50 85 ALA A CA 1
ATOM 635 C C . ALA A 1 85 ? 1.527 14.032 -3.816 1.00 89.50 85 ALA A C 1
ATOM 637 O O . ALA A 1 85 ? 1.008 14.864 -3.073 1.00 89.50 85 ALA A O 1
ATOM 638 N N . GLN A 1 86 ? 1.461 12.720 -3.561 1.00 83.56 86 GLN A N 1
ATOM 639 C CA . GLN A 1 86 ? 0.744 12.153 -2.413 1.00 83.56 86 GLN A CA 1
ATOM 640 C C . GLN A 1 86 ? 1.452 12.393 -1.074 1.00 83.56 86 GLN A C 1
ATOM 642 O O . GLN A 1 86 ? 0.796 12.581 -0.050 1.00 83.56 86 GLN A O 1
ATOM 647 N N . SER A 1 87 ? 2.786 12.441 -1.065 1.00 67.69 87 SER A N 1
ATOM 648 C CA . SER A 1 87 ? 3.588 12.598 0.158 1.00 67.69 87 SER A CA 1
ATOM 649 C C . SER A 1 87 ? 3.352 13.910 0.929 1.00 67.69 87 SER A C 1
ATOM 651 O O . SER A 1 87 ? 3.794 14.034 2.069 1.00 67.69 87 SER A O 1
ATOM 653 N N . ILE A 1 88 ? 2.619 14.860 0.337 1.00 60.19 88 ILE A N 1
ATOM 654 C CA . ILE A 1 88 ? 2.358 16.204 0.867 1.00 60.19 88 ILE A CA 1
ATOM 655 C C . ILE A 1 88 ? 1.013 16.281 1.630 1.00 60.19 88 ILE A C 1
ATOM 657 O O . ILE A 1 88 ? 0.796 17.231 2.378 1.00 60.19 88 ILE A O 1
ATOM 661 N N . SER A 1 89 ? 0.101 15.304 1.488 1.00 58.25 89 SER A N 1
ATOM 662 C CA . SER A 1 89 ? -1.338 15.559 1.719 1.00 58.25 89 SER A CA 1
ATOM 663 C C . SER A 1 89 ? -2.047 14.780 2.843 1.00 58.25 89 SER A C 1
ATOM 665 O O . SER A 1 89 ? -3.251 14.982 3.021 1.00 58.25 89 SER A O 1
ATOM 667 N N . TYR A 1 90 ? -1.388 13.913 3.617 1.00 62.50 90 TYR A N 1
ATOM 668 C CA . TYR A 1 90 ? -2.114 13.007 4.526 1.00 62.50 90 TYR A CA 1
ATOM 669 C C . TYR A 1 90 ? -1.843 13.254 6.011 1.00 62.50 90 TYR A C 1
ATOM 671 O O . TYR A 1 90 ? -0.703 13.387 6.450 1.00 62.50 90 TYR A O 1
ATOM 679 N N . GLY A 1 91 ? -2.926 13.301 6.795 1.00 60.31 91 GLY A N 1
ATOM 680 C CA . GLY A 1 91 ? -2.858 13.270 8.253 1.00 60.31 91 GLY A CA 1
ATOM 681 C C . GLY A 1 91 ? -2.320 11.924 8.739 1.00 60.31 91 GLY A C 1
ATOM 682 O O . GLY A 1 91 ? -2.569 10.891 8.121 1.00 60.31 91 GLY A O 1
ATOM 683 N N . ALA A 1 92 ? -1.581 11.936 9.848 1.00 64.69 92 ALA A N 1
ATOM 684 C CA . ALA A 1 92 ? -0.942 10.738 10.381 1.00 64.69 92 ALA A CA 1
ATOM 685 C C . ALA A 1 92 ? -1.975 9.643 10.712 1.00 64.69 92 ALA A C 1
ATOM 687 O O . ALA A 1 92 ? -2.802 9.811 11.617 1.00 64.69 92 ALA A O 1
ATOM 688 N N . LEU A 1 93 ? -1.905 8.507 10.011 1.00 73.00 93 LEU A N 1
ATOM 689 C CA . LEU A 1 93 ? -2.570 7.283 10.451 1.00 73.00 93 LEU A CA 1
ATOM 690 C C . LEU A 1 93 ? -1.834 6.740 11.687 1.00 73.00 93 LEU A C 1
ATOM 692 O O . LEU A 1 93 ? -0.643 6.964 11.899 1.00 73.00 93 LEU A O 1
ATOM 696 N N . LYS A 1 94 ? -2.551 6.020 12.552 1.00 75.19 94 LYS A N 1
ATOM 697 C CA . LYS A 1 94 ? -1.950 5.341 13.713 1.00 75.19 94 LYS A CA 1
ATOM 698 C C . LYS A 1 94 ? -1.678 3.879 13.376 1.00 75.19 94 LYS A C 1
ATOM 700 O O . LYS A 1 94 ? -2.197 2.983 14.043 1.00 75.19 94 LYS A O 1
ATOM 705 N N . LEU A 1 95 ? -0.885 3.658 12.327 1.00 83.38 95 LEU A N 1
ATOM 706 C CA . LEU A 1 95 ? -0.437 2.320 11.953 1.00 83.38 95 LEU A CA 1
ATOM 707 C C . LEU A 1 95 ? 0.415 1.740 13.089 1.00 83.38 95 LEU A C 1
ATOM 709 O O . LEU A 1 95 ? 1.371 2.355 13.554 1.00 83.38 95 LEU A O 1
ATOM 713 N N . GLN A 1 96 ? 0.026 0.562 13.562 1.00 86.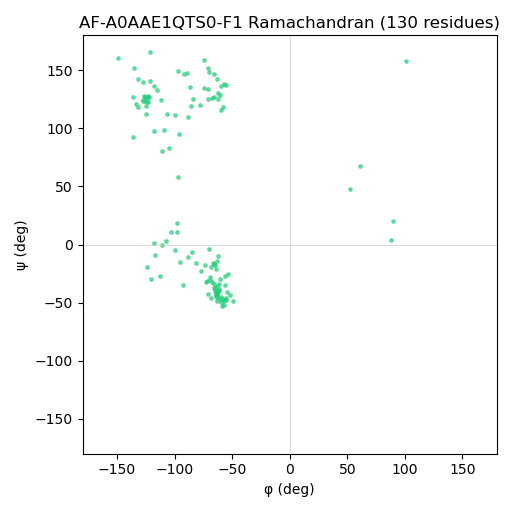88 96 GLN A N 1
ATOM 714 C CA . GLN A 1 96 ? 0.739 -0.194 14.590 1.00 86.88 96 GLN A CA 1
ATOM 715 C C . GLN A 1 96 ? 1.721 -1.178 13.960 1.00 86.88 96 GLN A C 1
ATOM 717 O O . GLN A 1 96 ? 2.784 -1.443 14.521 1.00 86.88 96 GLN A O 1
ATOM 722 N N . ARG A 1 97 ? 1.356 -1.740 12.803 1.00 87.19 97 ARG A N 1
ATOM 723 C CA . ARG A 1 97 ? 2.163 -2.709 12.065 1.00 87.19 97 ARG A CA 1
ATOM 724 C C . ARG A 1 97 ? 2.152 -2.363 10.585 1.00 87.19 97 ARG A C 1
ATOM 726 O O . ARG A 1 97 ? 1.090 -2.224 9.987 1.00 87.19 97 ARG A O 1
ATOM 733 N N . VAL A 1 98 ? 3.345 -2.252 10.017 1.00 88.81 98 VAL A N 1
ATOM 734 C CA . VAL A 1 98 ? 3.556 -2.056 8.585 1.00 88.81 98 VAL A CA 1
ATOM 735 C C . VAL A 1 98 ? 4.531 -3.122 8.116 1.00 88.81 98 VAL A C 1
ATOM 737 O O . VAL A 1 98 ? 5.625 -3.244 8.667 1.00 88.81 98 VAL A O 1
ATOM 740 N N . HIS A 1 99 ? 4.124 -3.888 7.115 1.00 90.25 99 HIS A N 1
ATOM 741 C CA . HIS A 1 99 ? 4.967 -4.828 6.401 1.00 90.25 99 HIS A CA 1
ATOM 742 C C . HIS A 1 99 ? 4.893 -4.505 4.913 1.00 90.25 99 HIS A C 1
ATOM 744 O O . HIS A 1 99 ? 3.818 -4.542 4.324 1.00 90.25 99 HIS A O 1
ATOM 750 N N . VAL A 1 100 ? 6.035 -4.174 4.320 1.00 87.81 100 VAL A N 1
ATOM 751 C CA . VAL A 1 100 ? 6.179 -4.040 2.870 1.00 87.81 100 VAL A CA 1
ATOM 752 C C . VAL A 1 100 ? 7.335 -4.939 2.462 1.00 87.81 100 VAL A C 1
ATOM 754 O O . VAL A 1 100 ? 8.404 -4.856 3.071 1.00 87.81 100 VAL A O 1
ATOM 757 N N . SER A 1 101 ? 7.116 -5.822 1.494 1.00 86.69 101 SER A N 1
ATOM 758 C CA . SER A 1 101 ? 8.109 -6.796 1.037 1.00 86.69 101 SER A CA 1
ATOM 759 C C . SER A 1 101 ? 8.419 -6.638 -0.454 1.00 86.69 101 SER A C 1
ATOM 761 O O . SER A 1 101 ? 7.704 -5.953 -1.180 1.00 86.69 101 SER A O 1
ATOM 763 N N . MET A 1 102 ? 9.520 -7.273 -0.878 1.00 73.06 102 MET A N 1
ATOM 764 C CA . MET A 1 102 ? 10.005 -7.322 -2.265 1.00 73.06 102 MET A CA 1
ATOM 765 C C . MET A 1 102 ? 10.355 -5.957 -2.876 1.00 73.06 102 MET A C 1
ATOM 767 O O . MET A 1 102 ? 9.726 -5.498 -3.821 1.00 73.06 102 MET A O 1
ATOM 771 N N . TYR A 1 103 ? 11.411 -5.328 -2.357 1.00 73.38 103 TYR A N 1
ATOM 772 C CA . TYR A 1 103 ? 11.993 -4.123 -2.946 1.00 73.38 103 TYR A CA 1
ATOM 773 C C . TYR A 1 103 ? 13.517 -4.247 -3.076 1.00 73.38 103 TYR A C 1
ATOM 775 O O . TYR A 1 103 ? 14.179 -4.830 -2.210 1.00 73.38 103 TYR A O 1
ATOM 783 N N . ILE A 1 104 ? 14.073 -3.713 -4.164 1.00 79.50 104 ILE A N 1
ATOM 784 C CA . ILE A 1 104 ? 15.517 -3.688 -4.464 1.00 79.50 104 ILE A CA 1
ATOM 785 C C . ILE A 1 104 ? 16.152 -2.292 -4.311 1.00 79.50 104 ILE A C 1
ATOM 787 O O . ILE A 1 104 ? 17.347 -2.129 -4.545 1.00 79.50 104 ILE A O 1
ATOM 791 N N . GLY A 1 105 ? 15.380 -1.294 -3.879 1.00 79.88 105 GLY A N 1
ATOM 792 C CA . GLY A 1 105 ? 15.827 0.070 -3.597 1.00 79.88 105 GLY A CA 1
ATOM 793 C C . GLY A 1 105 ? 15.762 1.027 -4.789 1.00 79.88 105 GLY A C 1
ATOM 794 O O . GLY A 1 105 ? 16.452 2.047 -4.777 1.00 79.88 105 GLY A O 1
ATOM 795 N N . ILE A 1 106 ? 14.964 0.732 -5.819 1.00 86.94 106 ILE A N 1
ATOM 796 C CA . ILE A 1 106 ? 14.794 1.661 -6.947 1.00 86.94 106 ILE A CA 1
ATOM 797 C C . ILE A 1 106 ? 13.913 2.854 -6.557 1.00 86.94 106 ILE A C 1
ATOM 799 O O . ILE A 1 106 ? 13.120 2.793 -5.618 1.00 86.94 106 ILE A O 1
ATOM 803 N N . GLU A 1 107 ? 14.030 3.957 -7.295 1.00 90.12 107 GLU A N 1
ATOM 804 C CA . GLU A 1 107 ? 13.404 5.243 -6.952 1.00 90.12 107 GLU A CA 1
ATOM 805 C C . GLU A 1 107 ? 11.900 5.141 -6.657 1.00 90.12 107 GLU A C 1
ATOM 807 O O . GLU A 1 107 ? 11.421 5.688 -5.667 1.00 90.12 107 GLU A O 1
ATOM 812 N N . MET A 1 108 ? 11.166 4.385 -7.470 1.00 89.56 108 MET A N 1
ATOM 813 C CA . MET A 1 108 ? 9.726 4.193 -7.308 1.00 89.56 108 MET A CA 1
ATOM 814 C C . MET A 1 108 ? 9.355 3.487 -5.995 1.00 89.56 108 MET A C 1
ATOM 816 O O . MET A 1 108 ? 8.437 3.923 -5.302 1.00 89.56 108 MET A O 1
ATOM 820 N N . GLU A 1 109 ? 10.095 2.443 -5.615 1.00 90.31 109 GLU A N 1
ATOM 821 C CA . GLU A 1 109 ? 9.921 1.759 -4.328 1.00 90.31 109 GLU A CA 1
ATOM 822 C C . GLU A 1 109 ? 10.237 2.710 -3.173 1.00 90.31 109 GLU A C 1
ATOM 824 O O . GLU A 1 109 ? 9.514 2.757 -2.181 1.00 90.31 109 GLU A O 1
ATOM 829 N N . MET A 1 110 ? 11.288 3.520 -3.317 1.00 88.81 110 MET A N 1
ATOM 830 C CA . MET A 1 110 ? 11.687 4.491 -2.303 1.00 88.81 110 MET A CA 1
ATOM 831 C C . MET A 1 110 ? 10.624 5.574 -2.094 1.00 88.81 110 MET A C 1
ATOM 833 O O . MET A 1 110 ? 10.328 5.915 -0.950 1.00 88.81 110 MET A O 1
ATOM 837 N N . GLU A 1 111 ? 10.018 6.106 -3.160 1.00 90.75 111 GLU A N 1
ATOM 838 C CA . GLU A 1 111 ? 8.903 7.056 -3.037 1.00 90.75 111 GLU A CA 1
ATOM 839 C C . GLU A 1 111 ? 7.659 6.401 -2.421 1.00 90.75 111 GLU A C 1
ATOM 841 O O . GLU A 1 111 ? 6.996 7.009 -1.578 1.00 90.75 111 GLU A O 1
ATOM 846 N N . PHE A 1 112 ? 7.380 5.137 -2.750 1.00 90.06 112 PHE A N 1
ATOM 847 C CA . PHE A 1 112 ? 6.279 4.396 -2.135 1.00 90.06 112 PHE A CA 1
ATOM 848 C C . PHE A 1 112 ? 6.513 4.191 -0.633 1.00 90.06 112 PHE A C 1
ATOM 850 O O . PHE A 1 112 ? 5.628 4.436 0.188 1.00 90.06 112 PHE A O 1
ATOM 857 N N . MET A 1 113 ? 7.739 3.839 -0.248 1.00 87.75 113 MET A N 1
ATOM 858 C CA . MET A 1 113 ? 8.126 3.693 1.153 1.00 87.75 113 MET A CA 1
ATOM 859 C C . MET A 1 113 ? 8.095 5.017 1.916 1.00 87.75 113 MET A C 1
ATOM 861 O O . MET A 1 113 ? 7.722 5.020 3.087 1.00 87.75 113 MET A O 1
ATOM 865 N N . LYS A 1 114 ? 8.424 6.150 1.282 1.00 86.94 114 LYS A N 1
ATOM 866 C CA . LYS A 1 114 ? 8.230 7.480 1.888 1.00 86.94 114 LYS A CA 1
ATOM 867 C C . LYS A 1 114 ? 6.751 7.770 2.122 1.00 86.94 114 LYS A C 1
ATOM 869 O O . LYS A 1 114 ? 6.397 8.233 3.203 1.00 86.94 114 LYS A O 1
ATOM 874 N N . PHE A 1 115 ? 5.890 7.465 1.148 1.00 88.00 115 PHE A N 1
ATOM 875 C CA . PHE A 1 115 ? 4.442 7.597 1.305 1.00 88.00 115 PHE A CA 1
ATOM 876 C C . PHE A 1 115 ? 3.934 6.770 2.497 1.00 88.00 115 PHE A C 1
ATOM 878 O O . PHE A 1 115 ? 3.307 7.324 3.399 1.00 88.00 115 PHE A O 1
ATOM 885 N N . VAL A 1 116 ? 4.269 5.477 2.560 1.00 86.56 116 VAL A N 1
ATOM 886 C CA . VAL A 1 116 ? 3.878 4.598 3.677 1.00 86.56 116 VAL A CA 1
ATOM 887 C C . VAL A 1 116 ? 4.486 5.070 5.005 1.00 86.56 116 VAL A C 1
ATOM 889 O O . VAL A 1 116 ? 3.815 5.066 6.036 1.00 86.56 116 VAL A O 1
ATOM 892 N N . GLY A 1 117 ? 5.742 5.517 4.991 1.00 79.62 117 GLY A N 1
ATOM 893 C CA . GLY A 1 117 ? 6.443 6.043 6.160 1.00 79.62 117 GLY A CA 1
ATOM 894 C C . GLY A 1 117 ? 5.780 7.292 6.740 1.00 79.62 117 GLY A C 1
ATOM 895 O O . GLY A 1 117 ? 5.624 7.383 7.952 1.00 79.62 117 GLY A O 1
ATOM 896 N N . ASN A 1 118 ? 5.296 8.207 5.899 1.00 78.44 118 ASN A N 1
ATOM 897 C CA . ASN A 1 118 ? 4.563 9.396 6.350 1.00 78.44 118 ASN A CA 1
ATOM 898 C C . ASN A 1 118 ? 3.233 9.053 7.046 1.00 78.44 118 ASN A C 1
ATOM 900 O O . ASN A 1 118 ? 2.715 9.856 7.822 1.00 78.44 118 ASN A O 1
ATOM 904 N N . LEU A 1 119 ? 2.687 7.859 6.803 1.00 74.75 119 LEU A N 1
ATOM 905 C CA . LEU A 1 119 ? 1.462 7.373 7.435 1.00 74.75 119 LEU A CA 1
ATOM 906 C C . LEU A 1 119 ? 1.704 6.649 8.766 1.00 74.75 119 LEU A C 1
ATOM 908 O O . LEU A 1 119 ? 0.739 6.377 9.474 1.00 74.75 11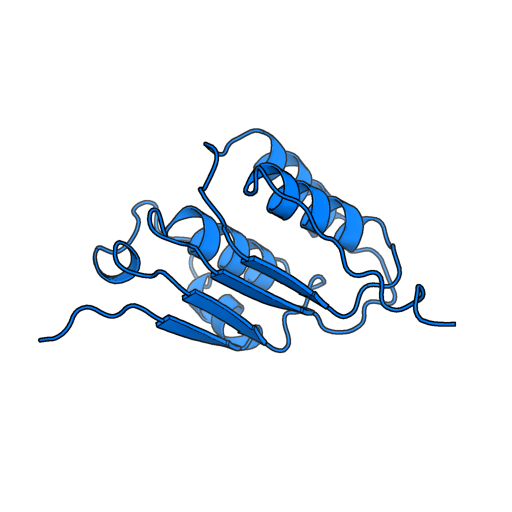9 LEU A O 1
ATOM 912 N N . SER A 1 120 ? 2.950 6.324 9.123 1.00 65.56 120 SER A N 1
ATOM 913 C CA . SER A 1 120 ? 3.284 5.610 10.359 1.00 65.56 120 SER A CA 1
ATOM 914 C C . SER A 1 120 ? 4.269 6.409 11.210 1.00 65.56 120 SER A C 1
ATOM 916 O O . SER A 1 120 ? 5.392 6.675 10.799 1.00 65.56 120 SER A O 1
ATOM 918 N N . LEU A 1 121 ? 3.910 6.712 12.462 1.00 53.69 121 LEU A N 1
ATOM 919 C CA . LEU A 1 121 ? 4.859 7.271 13.442 1.00 53.69 121 LEU A CA 1
ATOM 920 C C . LEU A 1 121 ? 5.916 6.249 13.912 1.00 53.69 121 LEU A C 1
ATOM 922 O O . LEU A 1 121 ? 6.803 6.599 14.688 1.00 53.69 121 LEU A O 1
ATOM 926 N N . VAL A 1 122 ? 5.834 4.98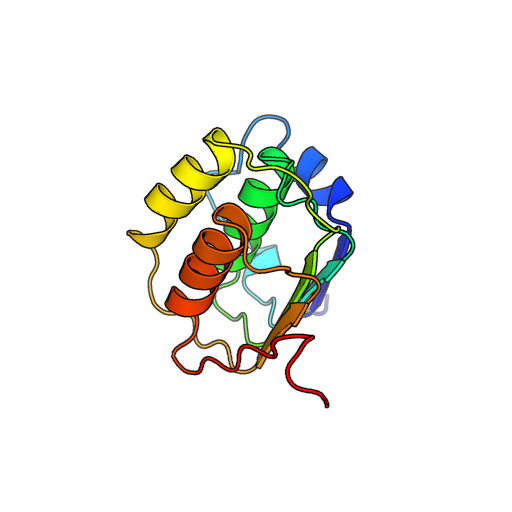7 13.473 1.00 46.78 122 VAL A N 1
ATOM 927 C CA . VAL A 1 122 ? 6.756 3.911 13.858 1.00 46.78 122 VAL A CA 1
ATOM 928 C C . VAL A 1 122 ? 7.141 3.110 12.610 1.00 46.78 122 VAL A C 1
ATOM 930 O O . VAL A 1 122 ? 6.452 2.176 12.203 1.00 46.78 122 VAL A O 1
ATOM 933 N N . GLY A 1 123 ? 8.243 3.487 11.963 1.00 44.38 123 GLY A N 1
ATOM 934 C CA . GLY A 1 123 ? 8.788 2.756 10.819 1.00 44.38 123 GLY A CA 1
ATOM 935 C C . GLY A 1 123 ? 9.700 1.607 11.258 1.00 44.38 123 GLY A C 1
ATOM 936 O O . GLY A 1 123 ? 10.736 1.843 11.874 1.00 44.38 123 GLY A O 1
ATOM 937 N N . ARG A 1 124 ? 9.359 0.362 10.902 1.00 43.31 124 ARG A N 1
ATOM 938 C CA . ARG A 1 124 ? 10.345 -0.717 10.726 1.00 43.31 124 ARG A CA 1
ATOM 939 C C . ARG A 1 124 ? 10.294 -1.167 9.270 1.00 43.31 124 ARG A C 1
ATOM 941 O O . ARG A 1 124 ? 9.436 -1.959 8.902 1.00 43.31 124 ARG A O 1
ATOM 948 N N . CYS A 1 125 ? 11.206 -0.657 8.451 1.00 47.19 125 CYS A N 1
ATOM 949 C CA . CYS A 1 125 ? 11.468 -1.222 7.130 1.00 47.19 125 CYS A CA 1
ATOM 950 C C . CYS A 1 125 ? 12.325 -2.477 7.321 1.00 47.19 125 CYS A C 1
ATOM 952 O O . CYS A 1 125 ? 13.422 -2.388 7.874 1.00 47.19 125 CYS A O 1
ATOM 954 N N . VAL A 1 126 ? 11.837 -3.641 6.898 1.00 46.56 126 VAL A N 1
ATOM 955 C CA . VAL A 1 126 ? 12.637 -4.872 6.898 1.00 46.56 126 VAL A CA 1
ATOM 956 C C . VAL A 1 126 ? 13.221 -5.028 5.502 1.00 46.56 126 VAL A C 1
ATOM 958 O O . VAL A 1 126 ? 12.564 -5.527 4.597 1.00 46.56 126 VAL A O 1
ATOM 961 N N . HIS A 1 127 ? 14.453 -4.549 5.326 1.00 42.34 127 HIS A N 1
ATOM 962 C CA . HIS A 1 127 ? 15.176 -4.707 4.069 1.00 42.34 127 HIS A CA 1
ATOM 963 C C . HIS A 1 127 ? 15.501 -6.195 3.855 1.00 42.34 127 HIS A C 1
ATOM 965 O O . HIS A 1 127 ? 16.132 -6.790 4.735 1.00 42.34 127 HIS A O 1
ATOM 971 N N . PRO A 1 128 ? 15.140 -6.806 2.710 1.00 47.38 128 PRO A N 1
ATOM 972 C CA . PRO A 1 128 ? 15.353 -8.238 2.476 1.00 47.38 128 PRO A CA 1
ATOM 973 C C . PRO A 1 128 ? 16.836 -8.659 2.464 1.00 47.38 128 PRO A C 1
ATOM 975 O O . PRO A 1 128 ? 17.138 -9.837 2.611 1.00 47.38 128 PRO A O 1
ATOM 978 N N . TYR A 1 129 ? 17.771 -7.706 2.369 1.00 42.28 129 TYR A N 1
ATOM 979 C CA . TYR A 1 129 ? 19.223 -7.959 2.377 1.00 42.28 129 TYR A CA 1
ATOM 980 C C . TYR A 1 129 ? 19.931 -7.768 3.737 1.00 42.28 129 TYR A C 1
ATOM 982 O O . TYR A 1 129 ? 21.156 -7.765 3.776 1.00 42.28 129 TYR A O 1
ATOM 990 N N . LEU A 1 130 ? 19.207 -7.605 4.853 1.00 39.47 130 LEU A N 1
ATOM 991 C CA . LEU A 1 130 ? 19.803 -7.535 6.206 1.00 39.47 130 LEU A CA 1
ATOM 992 C C . LEU A 1 130 ? 19.758 -8.869 6.978 1.00 39.47 130 LEU A C 1
ATOM 994 O O . LEU A 1 130 ? 19.916 -8.885 8.196 1.00 39.47 130 LEU A O 1
ATOM 998 N N . MET A 1 131 ? 19.568 -9.991 6.280 1.00 39.78 131 MET A N 1
ATOM 999 C CA . MET A 1 131 ? 19.842 -11.326 6.820 1.00 39.78 131 MET A CA 1
ATOM 1000 C C . MET A 1 131 ? 21.045 -11.936 6.103 1.00 39.78 131 MET A C 1
ATOM 1002 O O . MET A 1 131 ? 20.881 -12.719 5.175 1.00 39.78 131 MET A O 1
ATOM 1006 N N . ASN A 1 132 ? 22.242 -11.527 6.522 1.00 32.97 132 ASN A N 1
ATOM 1007 C CA . ASN A 1 132 ? 23.488 -12.289 6.413 1.00 32.97 132 ASN A CA 1
ATOM 1008 C C . ASN A 1 132 ? 24.414 -11.872 7.554 1.00 32.97 132 ASN A C 1
ATOM 1010 O O . ASN A 1 132 ? 24.597 -10.646 7.728 1.00 32.97 132 ASN A O 1
#

Secondary structure (DSSP, 8-state):
-PPP-EEEEEHHHHHHHHTT---SS--GGGGG--EEEEEEE-TT-HHHHHHHHHHHHH-TT--EEEEEEPP--S--HHHHHHHHHHTTS----B-SEEEEE-----HHHHHHHHHHHHTBSS-----TT---

Solvent-accessible surface area (backbone atoms only — not comparable to full-atom values): 7536 Å² total; per-residue (Å²): 130,85,80,56,37,68,48,81,45,50,20,75,54,23,36,65,64,28,61,93,49,70,74,96,63,67,57,79,72,35,56,53,22,29,34,42,36,36,38,62,24,42,72,80,35,56,45,26,46,52,30,50,54,48,54,62,72,38,21,82,48,33,28,34,40,37,38,34,38,43,86,78,92,74,82,47,66,71,41,40,56,50,34,57,64,54,62,77,73,70,77,74,42,70,38,77,42,67,46,64,47,63,74,90,77,50,70,50,58,50,38,48,49,49,39,56,42,62,32,25,93,66,80,66,83,69,63,84,83,76,80,123

Organism: NCBI:txid243964

Foldseek 3Di:
DDQDAEDAEELVVLLVCQVVHHDPAQPPSLARHAYYAYAAHELLDQSSLVSVLNSVQSRLNHAYYHYEYDADDDDNVVLLVVLVVLLVDGDARAHNYYHYDHDPDDSSVVSSVSNVVSNYPDDDHDDPPPPD

Sequence (132 aa):
MPALQALDLCGSVLEYLTMGGVPQSSPTALTNIKSLNISSMSLRNIEEVSGAVYLITSCPKLQELTIECDPVDHIVEPVVQFLRAQSISYGALKLQRVHVSMYIGIEMEMEFMKFVGNLSLVGRCVHPYLMN